Protein AF-A0A017RZW3-F1 (afdb_monomer_lite)

pLDDT: mean 82.92, std 9.21, range [48.03, 94.75]

Organism: Aspergillus ruber (strain CBS 135680) (NCBI:txid1388766)

Foldseek 3Di:
DDDDPVVVVVLVPDPPHDDDDDDPVRVVVVVVVVVVVVVVVVQVVQLVVLVVPPDPVCPVVSVVSRPVVVPDDDDDDPPPDDDDDPPPDDPPNVDDPDDPPDDDPVRVVVVVD

Structure (mmCIF, N/CA/C/O backbone):
data_AF-A0A017RZW3-F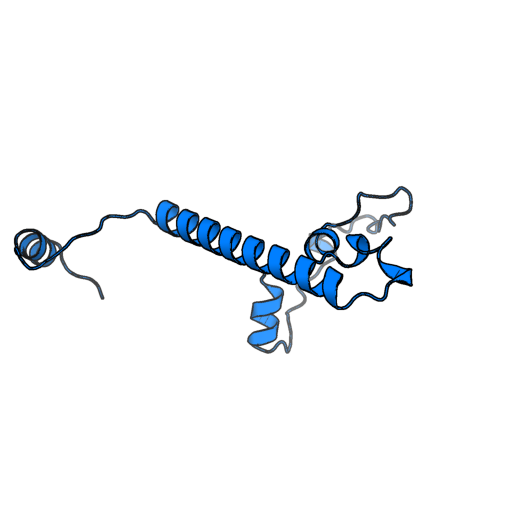1
#
_entry.id   AF-A0A017RZW3-F1
#
loop_
_atom_site.group_PDB
_atom_site.id
_atom_site.type_symbol
_atom_site.label_atom_id
_atom_site.label_alt_id
_atom_site.label_comp_id
_atom_site.label_asym_id
_atom_site.label_entity_id
_atom_site.label_seq_id
_atom_site.pdbx_PDB_ins_code
_atom_site.Cartn_x
_atom_site.Cartn_y
_atom_site.Cartn_z
_atom_site.occupancy
_atom_site.B_iso_or_equiv
_atom_site.auth_seq_id
_atom_site.auth_comp_id
_atom_site.auth_asym_id
_atom_site.auth_atom_id
_atom_site.pdbx_PDB_model_num
ATOM 1 N N . ALA A 1 1 ? 0.631 0.957 34.650 1.00 49.47 1 ALA A N 1
ATOM 2 C CA . ALA A 1 1 ? 0.309 0.794 36.085 1.00 49.47 1 ALA A CA 1
ATOM 3 C C . ALA A 1 1 ? 0.124 -0.692 36.375 1.00 49.47 1 ALA A C 1
ATOM 5 O O . ALA A 1 1 ? -0.519 -1.352 35.573 1.00 49.47 1 ALA A O 1
ATOM 6 N N . ALA A 1 2 ? 0.699 -1.223 37.457 1.00 64.00 2 ALA A N 1
ATOM 7 C CA . ALA A 1 2 ? 0.572 -2.634 37.829 1.00 64.00 2 ALA A CA 1
ATOM 8 C C . ALA A 1 2 ? -0.264 -2.758 39.112 1.00 64.00 2 ALA A C 1
ATOM 10 O O . ALA A 1 2 ? 0.043 -2.111 40.112 1.00 64.00 2 ALA A O 1
ATOM 11 N N . ILE A 1 3 ? -1.327 -3.562 39.081 1.00 79.06 3 ILE A N 1
ATOM 12 C CA . ILE A 1 3 ? -2.133 -3.911 40.259 1.00 79.06 3 ILE A CA 1
ATOM 13 C C . ILE A 1 3 ? -1.660 -5.251 40.822 1.00 79.06 3 ILE A C 1
ATOM 15 O O . ILE A 1 3 ? -1.401 -6.193 40.079 1.00 79.06 3 ILE A O 1
ATOM 19 N N . GLY A 1 4 ? -1.546 -5.340 42.146 1.00 86.06 4 GLY A N 1
ATOM 20 C CA . GLY A 1 4 ? -1.235 -6.601 42.818 1.00 86.06 4 GLY A CA 1
ATOM 21 C C . GLY A 1 4 ? -2.408 -7.591 42.789 1.00 86.06 4 GLY A C 1
ATOM 22 O O . GLY A 1 4 ? -3.563 -7.206 42.590 1.00 86.06 4 GLY A O 1
ATOM 23 N N . ALA A 1 5 ? -2.122 -8.865 43.077 1.00 85.44 5 ALA A N 1
ATOM 24 C CA . ALA A 1 5 ? -3.102 -9.957 43.025 1.00 85.44 5 ALA A CA 1
ATOM 25 C C . ALA A 1 5 ? -4.306 -9.774 43.977 1.00 85.44 5 ALA A C 1
ATOM 27 O O . ALA A 1 5 ? -5.453 -9.929 43.563 1.00 85.44 5 ALA A O 1
ATOM 28 N N . ALA A 1 6 ? -4.079 -9.395 45.241 1.00 89.06 6 ALA A N 1
ATOM 29 C CA . ALA A 1 6 ? -5.164 -9.205 46.214 1.00 89.06 6 ALA A CA 1
ATOM 30 C C . ALA A 1 6 ? -6.127 -8.045 45.849 1.00 89.06 6 ALA A C 1
ATOM 32 O O . ALA A 1 6 ? -7.346 -8.241 45.902 1.00 89.06 6 ALA A O 1
ATOM 33 N N . PRO A 1 7 ? -5.637 -6.860 45.425 1.00 86.81 7 PRO A N 1
ATOM 34 C CA . PRO A 1 7 ? -6.481 -5.810 44.853 1.00 86.81 7 PRO A CA 1
ATOM 35 C C . PRO A 1 7 ? -7.278 -6.265 43.624 1.00 86.81 7 PRO A C 1
ATOM 37 O O . PRO A 1 7 ? -8.478 -5.996 43.551 1.00 86.81 7 PRO A O 1
ATOM 40 N N . PHE A 1 8 ? -6.643 -6.989 42.695 1.00 84.69 8 PHE A N 1
ATOM 41 C CA . PHE A 1 8 ? -7.302 -7.525 41.499 1.00 84.69 8 PHE A CA 1
ATOM 42 C C . PHE A 1 8 ? -8.459 -8.468 41.863 1.00 84.69 8 PHE A C 1
ATOM 44 O O . PHE A 1 8 ? -9.577 -8.321 41.372 1.00 84.69 8 PHE A O 1
ATOM 51 N N . GLN A 1 9 ? -8.245 -9.363 42.826 1.00 85.44 9 GLN A N 1
ATOM 52 C CA . GLN A 1 9 ? -9.270 -10.303 43.281 1.00 85.44 9 GLN A CA 1
ATOM 53 C C . GLN A 1 9 ? -10.428 -9.639 44.040 1.00 85.44 9 GLN A C 1
ATOM 55 O O . GLN A 1 9 ? -11.551 -10.147 44.036 1.00 85.44 9 GLN A O 1
ATOM 60 N N . ARG A 1 10 ? -10.193 -8.482 44.670 1.00 86.38 10 ARG A N 1
ATOM 61 C CA . ARG A 1 10 ? -11.260 -7.652 45.248 1.00 86.38 10 ARG A CA 1
ATOM 62 C C . ARG A 1 10 ? -12.082 -6.959 44.160 1.00 86.38 10 ARG A C 1
ATOM 64 O O . ARG A 1 10 ? -13.296 -6.849 44.318 1.00 86.38 10 ARG A O 1
ATOM 71 N N . HIS A 1 11 ? -11.444 -6.519 43.076 1.00 85.94 11 HIS A N 1
ATOM 72 C CA . HIS A 1 11 ? -12.127 -5.949 41.911 1.00 85.94 11 HIS A CA 1
ATOM 73 C C . HIS A 1 11 ? -12.981 -6.983 41.173 1.00 85.94 11 HIS A C 1
ATOM 75 O O . HIS A 1 11 ? -14.118 -6.671 40.841 1.00 85.94 11 HIS A O 1
ATOM 81 N N . LEU A 1 12 ? -12.510 -8.230 41.067 1.00 82.12 12 LEU A N 1
ATOM 82 C CA . LEU A 1 12 ? -13.270 -9.371 40.530 1.00 82.12 12 LEU A CA 1
ATOM 83 C C . LEU A 1 12 ? -14.635 -9.608 41.194 1.00 82.12 12 LEU A C 1
ATOM 85 O O . LEU A 1 12 ? -15.506 -10.225 40.595 1.00 82.12 12 LEU A O 1
ATOM 89 N N . LYS A 1 13 ? -14.833 -9.151 42.435 1.00 85.19 13 LYS A N 1
ATOM 90 C CA . LYS A 1 13 ? -16.066 -9.381 43.207 1.00 85.19 13 LYS A CA 1
ATOM 91 C C . LYS A 1 13 ? -16.996 -8.166 43.264 1.00 85.19 13 LYS A C 1
ATOM 93 O O . LYS A 1 13 ? -18.043 -8.240 43.909 1.00 85.19 13 LYS A O 1
ATOM 98 N N . LYS A 1 14 ? -16.619 -7.035 42.662 1.00 88.75 14 LYS A N 1
ATOM 99 C CA . LYS A 1 14 ? -17.453 -5.826 42.643 1.00 88.75 14 LYS A CA 1
ATOM 100 C C . LYS A 1 14 ? -18.473 -5.910 41.511 1.00 88.75 14 LYS A C 1
ATOM 102 O O . LYS A 1 14 ? -18.117 -6.235 40.390 1.00 88.75 14 LYS A O 1
ATOM 107 N N . LYS A 1 15 ? -19.730 -5.566 41.810 1.00 81.06 15 LYS A N 1
ATOM 108 C CA . LYS A 1 15 ? -20.825 -5.558 40.823 1.00 81.06 15 LYS A CA 1
ATOM 109 C C . LYS A 1 15 ? -20.703 -4.439 39.782 1.00 81.06 15 LYS A C 1
ATOM 111 O O . LYS A 1 15 ? -21.242 -4.584 38.697 1.00 81.06 15 LYS A O 1
ATOM 116 N N . ASP A 1 16 ? -19.954 -3.384 40.098 1.00 88.31 16 ASP A N 1
ATOM 117 C CA . ASP A 1 16 ? -19.739 -2.230 39.213 1.00 88.31 16 ASP A CA 1
ATOM 118 C C . ASP A 1 16 ? -18.470 -2.375 38.350 1.00 88.31 16 ASP A C 1
ATOM 120 O O . ASP A 1 16 ? -17.940 -1.387 37.848 1.00 88.31 16 ASP A O 1
ATOM 124 N N . THR A 1 17 ? -17.882 -3.573 38.264 1.00 83.88 17 THR A N 1
ATOM 125 C CA . THR A 1 17 ? -16.635 -3.806 37.523 1.00 83.88 17 THR A CA 1
ATOM 126 C C . THR A 1 17 ? -16.854 -4.876 36.467 1.00 83.88 17 THR A C 1
ATOM 128 O O . THR A 1 17 ? -17.134 -6.027 36.790 1.00 83.88 17 THR A O 1
ATOM 131 N N . GLU A 1 18 ? -16.697 -4.482 35.208 1.00 83.81 18 GLU A N 1
ATOM 132 C CA . GLU A 1 18 ? -16.739 -5.377 34.058 1.00 83.81 18 GLU A CA 1
ATOM 133 C C . GLU A 1 18 ? -15.311 -5.789 33.693 1.00 83.81 18 GLU A C 1
ATOM 135 O O . GLU A 1 18 ? -14.383 -4.975 33.739 1.00 83.81 18 GLU A O 1
ATOM 140 N N . ILE A 1 19 ? -15.110 -7.078 33.427 1.00 79.12 19 ILE A N 1
ATOM 141 C CA . ILE A 1 19 ? -13.779 -7.662 33.256 1.00 79.12 19 ILE A CA 1
ATOM 142 C C . ILE A 1 19 ? -13.727 -8.319 31.896 1.00 79.12 19 ILE A C 1
ATOM 144 O O . ILE A 1 19 ? -14.518 -9.210 31.596 1.00 79.12 19 ILE A O 1
ATOM 148 N N . 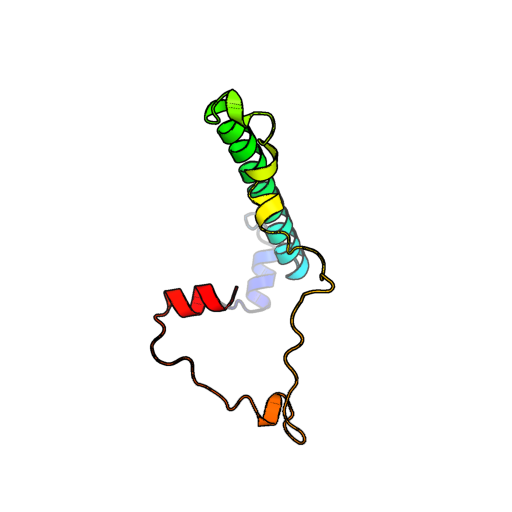PHE A 1 20 ? -12.744 -7.898 31.113 1.00 84.12 20 PHE A N 1
ATOM 149 C CA . PHE A 1 20 ? -12.449 -8.457 29.809 1.00 84.12 20 PHE A CA 1
ATOM 150 C C . PHE A 1 20 ? -11.137 -9.227 29.898 1.00 84.12 20 PHE A C 1
ATOM 152 O O . PHE A 1 20 ? -10.174 -8.778 30.524 1.00 84.12 20 PHE A O 1
ATOM 159 N N . ILE A 1 21 ? -11.116 -10.407 29.292 1.00 84.62 21 ILE A N 1
ATOM 160 C CA . ILE A 1 21 ? -9.913 -11.214 29.117 1.00 84.62 21 ILE A CA 1
ATOM 161 C C . ILE A 1 21 ? -9.730 -11.340 27.614 1.00 84.62 21 ILE A C 1
ATOM 163 O O . ILE A 1 21 ? -10.648 -11.761 26.921 1.00 84.62 21 ILE A O 1
ATOM 167 N N . THR A 1 22 ? -8.556 -10.962 27.129 1.00 90.69 22 THR A N 1
ATOM 168 C CA . THR A 1 22 ? -8.162 -11.139 25.733 1.00 90.69 22 THR A CA 1
ATOM 169 C C . THR A 1 22 ? -6.685 -11.517 25.682 1.00 90.69 22 THR A C 1
ATOM 171 O O . THR A 1 22 ? -5.937 -11.276 26.637 1.00 90.69 22 THR A O 1
ATOM 174 N N . SER A 1 23 ? -6.273 -12.158 24.596 1.00 94.19 23 SER A N 1
ATOM 175 C CA . SER A 1 23 ? -4.872 -12.503 24.337 1.00 94.19 23 SER A CA 1
ATOM 176 C C . SER A 1 23 ? -4.227 -11.485 23.394 1.00 94.19 23 SER A C 1
ATOM 178 O O . SER A 1 23 ? -4.918 -10.880 22.581 1.00 94.19 23 SER A O 1
ATOM 180 N N . LEU A 1 24 ? -2.898 -11.323 23.446 1.00 93.62 24 LEU A N 1
ATOM 181 C CA . LEU A 1 24 ? -2.187 -10.452 22.494 1.00 93.62 24 LEU A CA 1
ATOM 182 C C . LEU A 1 24 ? -2.455 -10.864 21.039 1.00 93.62 24 LEU A C 1
ATOM 184 O O . LEU A 1 24 ? -2.770 -10.017 20.219 1.00 93.62 24 LEU A O 1
ATOM 188 N N . SER A 1 25 ? -2.469 -12.168 20.755 1.00 92.31 25 SER A N 1
ATOM 189 C CA . SER A 1 25 ? -2.795 -12.699 19.426 1.00 92.31 25 SER A CA 1
ATOM 190 C C . SER A 1 25 ? -4.204 -12.349 18.944 1.00 92.31 25 SER A C 1
ATOM 192 O O . SER A 1 25 ? -4.431 -12.199 17.749 1.00 92.31 25 SER A O 1
ATOM 194 N N . GLU A 1 26 ? -5.169 -12.252 19.858 1.00 93.19 26 GLU A N 1
ATOM 195 C CA . GLU A 1 26 ? -6.542 -11.867 19.522 1.00 93.19 26 GLU A CA 1
ATOM 196 C C . GLU A 1 26 ? -6.623 -10.369 19.221 1.00 93.19 26 GLU A C 1
ATOM 198 O O . GLU A 1 26 ? -7.274 -9.979 18.256 1.00 93.19 26 GLU A O 1
ATOM 203 N N . ILE A 1 27 ? -5.892 -9.546 19.980 1.00 94.75 27 ILE A N 1
ATOM 204 C CA . ILE A 1 27 ? -5.741 -8.114 19.700 1.00 94.75 27 ILE A CA 1
ATOM 205 C C . ILE A 1 27 ? -5.102 -7.909 18.323 1.00 94.75 27 ILE A C 1
ATOM 207 O O . ILE A 1 27 ? -5.658 -7.175 17.509 1.00 94.75 27 ILE A O 1
ATOM 211 N N . ASP A 1 28 ? -3.981 -8.577 18.045 1.00 94.44 28 ASP A N 1
ATOM 212 C CA . ASP A 1 28 ? -3.259 -8.447 16.775 1.00 94.44 28 ASP A CA 1
ATOM 213 C C . ASP A 1 28 ? -4.147 -8.844 15.588 1.00 94.44 28 ASP A C 1
ATOM 215 O O . ASP A 1 28 ? -4.229 -8.112 14.602 1.00 94.44 28 ASP A O 1
ATOM 219 N N . ARG A 1 29 ? -4.899 -9.945 15.718 1.00 93.62 29 ARG A N 1
ATOM 220 C CA . ARG A 1 29 ? -5.845 -10.395 14.689 1.00 93.62 29 ARG A CA 1
ATOM 221 C C . ARG A 1 29 ? -6.957 -9.378 14.433 1.00 93.62 29 ARG A C 1
ATOM 223 O O . ARG A 1 29 ? -7.273 -9.113 13.279 1.00 93.62 29 ARG A O 1
ATOM 230 N N . ILE A 1 30 ? -7.548 -8.809 15.486 1.00 93.44 30 ILE A N 1
ATOM 231 C CA . ILE A 1 30 ? -8.610 -7.798 15.348 1.00 93.44 30 ILE A CA 1
ATOM 232 C C . ILE A 1 30 ? -8.058 -6.521 14.703 1.00 93.44 30 ILE A C 1
ATOM 234 O O . ILE A 1 30 ? -8.745 -5.886 13.905 1.00 93.44 30 ILE A O 1
ATOM 238 N N . ILE A 1 31 ? -6.825 -6.126 15.034 1.00 94.25 31 ILE A N 1
ATOM 239 C CA . ILE A 1 31 ? -6.161 -4.984 14.393 1.00 94.25 31 ILE A CA 1
ATOM 240 C C . ILE A 1 31 ? -5.968 -5.256 12.899 1.00 94.25 31 ILE A C 1
ATOM 242 O O . ILE A 1 31 ? -6.252 -4.383 12.081 1.00 94.25 31 ILE A O 1
ATOM 246 N N . GLU A 1 32 ? -5.493 -6.446 12.537 1.00 92.81 32 GLU A N 1
ATOM 247 C CA . GLU A 1 32 ? -5.274 -6.827 11.143 1.00 92.81 32 GLU A CA 1
ATOM 248 C C . GLU A 1 32 ? -6.583 -6.877 10.342 1.00 92.81 32 GLU A C 1
ATOM 250 O O . GLU A 1 32 ? -6.629 -6.349 9.231 1.00 92.81 32 GLU A O 1
ATOM 255 N N . GLU A 1 33 ? -7.651 -7.426 10.925 1.00 93.19 33 GLU A N 1
ATOM 256 C CA . GLU A 1 33 ? -8.993 -7.463 10.333 1.00 93.19 33 GLU A CA 1
ATOM 257 C C . GLU A 1 33 ? -9.538 -6.052 10.089 1.00 93.19 33 GLU A C 1
ATOM 259 O O . GLU A 1 33 ? -9.902 -5.729 8.962 1.00 93.19 33 GLU A O 1
ATOM 264 N N . LYS A 1 34 ? -9.485 -5.166 11.092 1.00 92.00 34 LYS A N 1
ATOM 265 C CA . LYS A 1 34 ? -9.914 -3.766 10.932 1.00 92.00 34 LYS A CA 1
ATOM 266 C C . LYS A 1 34 ? -9.123 -3.027 9.862 1.00 92.00 34 LYS A C 1
ATOM 268 O O . LYS A 1 34 ? -9.705 -2.331 9.040 1.00 92.00 34 LYS A O 1
ATOM 273 N N . ARG A 1 35 ? -7.801 -3.207 9.838 1.00 90.62 35 ARG A N 1
ATOM 274 C CA . ARG A 1 35 ? -6.956 -2.623 8.788 1.00 90.62 35 ARG A CA 1
ATOM 275 C C . ARG A 1 35 ? -7.308 -3.177 7.410 1.00 90.62 35 ARG A C 1
ATOM 277 O O . ARG A 1 35 ? -7.214 -2.451 6.429 1.00 90.62 35 ARG A O 1
ATOM 284 N N . ALA A 1 36 ? -7.666 -4.455 7.306 1.00 85.75 36 ALA A N 1
ATOM 285 C CA . ALA A 1 36 ? -8.095 -5.050 6.044 1.00 85.75 36 ALA A CA 1
ATOM 286 C C . ALA A 1 36 ? -9.449 -4.493 5.577 1.00 85.75 36 ALA A C 1
ATOM 288 O O . ALA A 1 36 ? -9.598 -4.204 4.393 1.00 85.75 36 ALA A O 1
ATOM 289 N N . GLU A 1 37 ? -10.400 -4.293 6.492 1.00 87.12 37 GLU A N 1
ATOM 290 C CA . GLU A 1 37 ? -11.683 -3.634 6.209 1.00 87.12 37 GLU A CA 1
ATOM 291 C C . GLU A 1 37 ? -11.489 -2.183 5.746 1.00 87.12 37 GLU A C 1
ATOM 293 O O . GLU A 1 37 ? -12.099 -1.770 4.761 1.00 87.12 37 GLU A O 1
ATOM 298 N N . GLU A 1 38 ? -10.612 -1.428 6.415 1.00 85.69 38 GLU A N 1
ATOM 299 C CA . GLU A 1 38 ? -10.244 -0.059 6.033 1.00 85.69 38 GLU A CA 1
ATOM 300 C C . GLU A 1 38 ? -9.644 -0.020 4.622 1.00 85.69 38 GLU A C 1
ATOM 302 O O . GLU A 1 38 ? -10.157 0.705 3.771 1.00 85.69 38 GLU A O 1
ATOM 307 N N . ARG A 1 39 ? -8.640 -0.867 4.337 1.00 81.19 39 ARG A N 1
ATOM 308 C CA . ARG A 1 39 ? -8.046 -0.984 2.991 1.00 81.19 39 ARG A CA 1
ATOM 309 C C . ARG A 1 39 ? -9.093 -1.316 1.929 1.00 81.19 39 ARG A C 1
ATOM 311 O O . ARG A 1 39 ? -9.132 -0.678 0.886 1.00 81.19 39 ARG A O 1
ATOM 318 N N . HIS A 1 40 ? -9.982 -2.269 2.206 1.00 79.50 40 HIS A N 1
ATOM 319 C CA . HIS A 1 40 ? -11.032 -2.640 1.260 1.00 79.50 40 HIS A CA 1
ATOM 320 C C . HIS A 1 40 ? -12.006 -1.482 0.987 1.00 79.50 40 HIS A C 1
ATOM 322 O O . HIS A 1 40 ? -12.426 -1.271 -0.150 1.00 79.50 40 HIS A O 1
ATOM 328 N N . GLY A 1 41 ? -12.349 -0.708 2.022 1.00 80.81 41 GLY A N 1
ATOM 329 C CA . GLY A 1 41 ? -13.169 0.492 1.884 1.00 80.81 41 GLY A CA 1
ATOM 330 C C . GLY A 1 41 ? -12.498 1.583 1.044 1.00 80.81 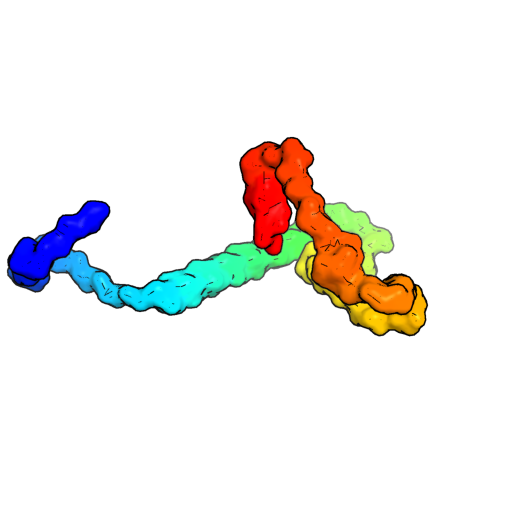41 GLY A C 1
ATOM 331 O O . GLY A 1 41 ? -13.180 2.235 0.252 1.00 80.81 41 GLY A O 1
ATOM 332 N N . GLU A 1 42 ? -11.185 1.765 1.190 1.00 81.88 42 GLU A N 1
ATOM 333 C CA . GLU A 1 42 ? -10.383 2.684 0.371 1.00 81.88 42 GLU A CA 1
ATOM 334 C C . GLU A 1 42 ? -10.356 2.253 -1.102 1.00 81.88 42 GLU A C 1
ATOM 336 O O . GLU A 1 42 ? -10.637 3.073 -1.977 1.00 81.88 42 GLU A O 1
ATOM 341 N N . ASP A 1 43 ? -10.119 0.966 -1.377 1.00 80.62 43 ASP A N 1
ATOM 342 C CA . ASP A 1 43 ? -10.081 0.420 -2.741 1.00 80.62 43 ASP A CA 1
ATOM 343 C C . ASP A 1 43 ? -11.414 0.632 -3.481 1.00 80.62 43 ASP A C 1
ATOM 345 O O . ASP A 1 43 ? -11.438 1.016 -4.654 1.00 80.62 43 ASP A O 1
ATOM 349 N N . CYS A 1 44 ? -12.549 0.418 -2.802 1.00 79.50 44 CYS A N 1
ATOM 350 C CA . CYS A 1 44 ? -13.870 0.661 -3.386 1.00 79.50 44 CYS A CA 1
ATOM 351 C C . CYS A 1 44 ? -14.096 2.143 -3.722 1.00 79.50 44 CYS A C 1
ATOM 353 O O . CYS A 1 44 ? -14.637 2.457 -4.785 1.00 79.50 44 CYS A O 1
ATOM 355 N N . GLN A 1 45 ? -13.682 3.056 -2.838 1.00 85.19 45 GLN A N 1
ATOM 356 C CA . GLN A 1 45 ? -13.804 4.501 -3.069 1.00 85.19 45 GLN A CA 1
ATOM 357 C C . GLN A 1 45 ? -12.919 4.961 -4.231 1.00 85.19 45 GLN A C 1
ATOM 359 O O . GLN A 1 45 ? -13.334 5.783 -5.049 1.00 85.19 45 GLN A O 1
ATOM 364 N N . GLU A 1 46 ? -11.713 4.411 -4.335 1.00 86.12 46 GLU A N 1
ATOM 365 C CA . GLU A 1 46 ? -10.794 4.701 -5.428 1.00 86.12 46 GLU A CA 1
ATOM 366 C C . GLU A 1 46 ? -11.360 4.255 -6.779 1.00 86.12 46 GLU A C 1
ATOM 368 O O . GLU A 1 46 ? -11.366 5.033 -7.734 1.00 86.12 46 GLU A O 1
ATOM 373 N N . GLN A 1 47 ? -11.904 3.039 -6.861 1.00 84.56 47 GLN A N 1
ATOM 374 C CA . GLN A 1 47 ? -12.531 2.535 -8.086 1.00 84.56 47 GLN A CA 1
ATOM 375 C C . GLN A 1 47 ? -13.693 3.420 -8.549 1.00 84.56 47 GLN A C 1
ATOM 377 O O . GLN A 1 47 ? -13.869 3.639 -9.751 1.00 84.56 47 GLN A O 1
ATOM 382 N N . GLU A 1 48 ? -14.481 3.949 -7.612 1.00 87.50 48 GLU A N 1
ATOM 383 C CA . GLU A 1 48 ? -15.564 4.881 -7.922 1.00 87.50 48 GLU A CA 1
ATOM 384 C C . GLU A 1 48 ? -15.021 6.221 -8.451 1.00 87.50 48 GLU A C 1
ATOM 386 O O . GLU A 1 48 ? -15.511 6.735 -9.460 1.00 87.50 48 GLU A O 1
ATOM 391 N N . LEU A 1 49 ? -13.959 6.753 -7.838 1.00 88.81 49 LEU A N 1
ATOM 392 C CA . LEU A 1 49 ? -13.279 7.972 -8.291 1.00 88.81 49 LEU A CA 1
ATOM 393 C C . LEU A 1 49 ? -12.691 7.819 -9.696 1.00 88.81 49 LEU A C 1
ATOM 395 O O . LEU A 1 49 ? -12.856 8.718 -10.524 1.00 88.81 49 LEU A O 1
ATOM 399 N N . VAL A 1 50 ? -12.049 6.685 -9.989 1.00 88.44 50 VAL A N 1
ATOM 400 C CA . VAL A 1 50 ? -11.510 6.393 -11.324 1.00 88.44 50 VAL A CA 1
ATOM 401 C C . VAL A 1 50 ? -12.637 6.412 -12.354 1.00 88.44 50 VAL A C 1
ATOM 403 O O . VAL A 1 50 ? -12.522 7.094 -13.366 1.00 88.44 50 VAL A O 1
ATOM 406 N N . GLN A 1 51 ? -13.773 5.767 -12.090 1.00 86.00 51 GLN A N 1
ATOM 407 C CA . GLN A 1 51 ? -14.896 5.771 -13.037 1.00 86.00 51 GLN A CA 1
ATOM 408 C C . GLN A 1 51 ? -15.490 7.168 -13.279 1.00 86.00 51 GLN A C 1
ATOM 410 O O . GLN A 1 51 ? -15.933 7.455 -14.393 1.00 86.00 51 GLN A O 1
ATOM 415 N N . GLN A 1 52 ? -15.504 8.033 -12.261 1.00 90.56 52 GLN A N 1
ATOM 416 C CA . GLN A 1 52 ? -16.057 9.387 -12.363 1.00 90.56 52 GLN A CA 1
ATOM 417 C C . GLN A 1 52 ? -15.110 10.379 -13.052 1.00 90.56 52 GLN A C 1
ATOM 419 O O . GLN A 1 52 ? -15.565 11.247 -13.798 1.00 90.56 52 GLN A O 1
ATOM 424 N N . LEU A 1 53 ? -13.807 10.289 -12.778 1.00 92.00 53 LEU A N 1
ATOM 425 C CA . LEU A 1 53 ? -12.817 11.280 -13.211 1.00 92.00 53 LEU A CA 1
ATOM 426 C C . LEU A 1 53 ? -12.156 10.925 -14.541 1.00 92.00 53 LEU A C 1
ATOM 428 O O . LEU A 1 53 ? -11.651 11.818 -15.228 1.00 92.00 53 LEU A O 1
ATOM 432 N N . LEU A 1 54 ? -12.125 9.642 -14.902 1.00 92.06 54 LEU A N 1
ATOM 433 C CA . LEU A 1 54 ? -11.375 9.194 -16.060 1.00 92.06 54 LEU A CA 1
ATOM 434 C C . LEU A 1 54 ? -12.079 9.613 -17.363 1.00 92.06 54 LEU A C 1
ATOM 436 O O . LEU A 1 54 ? -13.243 9.270 -17.588 1.00 92.06 54 LEU A O 1
ATOM 440 N N . PRO A 1 55 ? -11.388 10.339 -18.262 1.00 94.06 55 PRO A N 1
ATOM 441 C CA . PRO A 1 55 ? -11.948 10.700 -19.556 1.00 94.06 55 PRO A CA 1
ATOM 442 C C . PRO A 1 55 ? -12.385 9.469 -20.356 1.00 94.06 55 PRO A C 1
ATOM 444 O O . PRO A 1 55 ? -11.722 8.434 -20.326 1.00 94.06 55 PRO A O 1
ATOM 447 N N . GLN A 1 56 ? -13.444 9.609 -21.158 1.00 90.88 56 GLN A N 1
ATOM 448 C CA . GLN A 1 56 ? -14.054 8.495 -21.898 1.00 90.88 56 GLN A CA 1
ATOM 449 C C . GLN A 1 56 ? -13.061 7.714 -22.779 1.00 90.88 56 GLN A C 1
ATOM 451 O O . GLN A 1 56 ? -13.142 6.497 -22.875 1.00 90.88 56 GLN A O 1
ATOM 456 N N . GLN A 1 57 ? -12.084 8.402 -23.374 1.00 92.75 57 GLN A N 1
ATOM 457 C CA . GLN A 1 57 ? -11.029 7.787 -24.193 1.00 92.75 57 GLN A CA 1
ATOM 458 C C . GLN A 1 57 ? -10.104 6.830 -23.421 1.00 92.75 57 GLN A C 1
ATOM 460 O O . GLN A 1 57 ? -9.407 6.033 -24.039 1.00 92.75 57 GLN A O 1
ATOM 465 N N . TYR A 1 58 ? -10.083 6.918 -22.089 1.00 90.06 58 TYR A N 1
ATOM 466 C CA . TYR A 1 58 ? -9.243 6.097 -21.224 1.00 90.06 58 TYR A CA 1
ATOM 467 C C . TYR A 1 58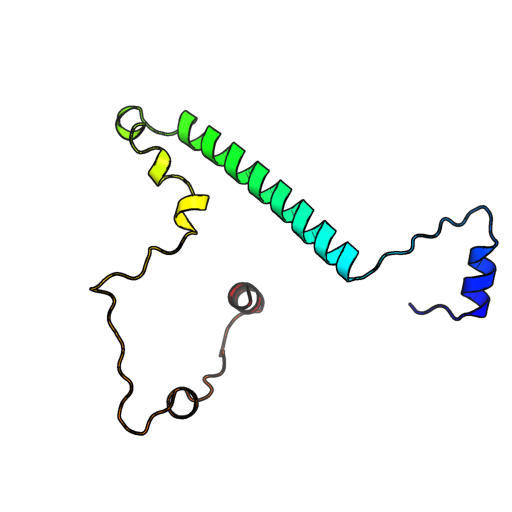 ? -10.038 5.091 -20.389 1.00 90.06 58 TYR A C 1
ATOM 469 O O . TYR A 1 58 ? -9.420 4.312 -19.676 1.00 90.06 58 TYR A O 1
ATOM 477 N N . GLN A 1 59 ? -11.372 5.045 -20.502 1.00 87.75 59 GLN A N 1
ATOM 478 C CA . GLN A 1 59 ? -12.210 4.087 -19.761 1.00 87.75 59 GLN A CA 1
ATOM 479 C C . GLN A 1 59 ? -11.830 2.623 -20.000 1.00 87.75 59 GLN A C 1
ATOM 481 O O . GLN A 1 59 ? -11.980 1.812 -19.093 1.00 87.75 59 GLN A O 1
ATOM 486 N N . GLU A 1 60 ? -11.303 2.288 -21.181 1.00 91.75 60 GLU A N 1
ATOM 487 C CA . GLU A 1 60 ? -10.795 0.941 -21.475 1.00 91.75 60 GLU A CA 1
ATOM 488 C C . GLU A 1 60 ? -9.567 0.570 -20.627 1.00 91.75 60 GLU A C 1
ATOM 490 O O . GLU A 1 60 ? -9.354 -0.605 -20.356 1.00 91.75 60 GLU A O 1
ATOM 495 N N . TYR A 1 61 ? -8.810 1.565 -20.157 1.00 88.56 61 TYR A N 1
ATOM 496 C CA . TYR A 1 61 ? -7.623 1.402 -19.316 1.00 88.56 61 TYR A CA 1
ATOM 497 C C . TYR A 1 61 ? -7.911 1.688 -17.839 1.00 88.56 61 TYR A C 1
ATOM 499 O O . TYR A 1 61 ? -7.000 2.021 -17.093 1.00 88.56 61 TYR A O 1
ATOM 507 N N . ALA A 1 62 ? -9.166 1.643 -17.386 1.00 87.31 62 ALA A N 1
ATOM 508 C CA . ALA A 1 62 ? -9.486 1.930 -15.984 1.00 87.31 62 ALA A CA 1
ATOM 509 C C . ALA A 1 62 ? -8.742 1.001 -15.000 1.00 87.31 62 ALA A C 1
ATOM 511 O O . ALA A 1 62 ? -8.456 1.399 -13.873 1.00 87.31 62 ALA A O 1
ATOM 512 N N . ASP A 1 63 ? -8.384 -0.205 -15.444 1.00 86.25 63 ASP A N 1
ATOM 513 C CA . ASP A 1 63 ? -7.594 -1.184 -14.699 1.00 86.25 63 ASP A CA 1
ATOM 514 C C . ASP A 1 63 ? -6.179 -0.690 -14.358 1.00 86.25 63 ASP A C 1
ATOM 516 O O . ASP A 1 63 ? -5.700 -0.949 -13.254 1.00 86.25 63 ASP A O 1
ATOM 520 N N . VAL A 1 64 ? -5.529 0.079 -15.243 1.00 87.12 64 VAL A N 1
ATOM 521 C CA . VAL A 1 64 ? -4.162 0.583 -14.999 1.00 87.12 64 VAL A CA 1
ATOM 522 C C . VAL A 1 64 ? -4.099 1.664 -13.920 1.00 87.12 64 VAL A C 1
ATOM 524 O O . VAL A 1 64 ? -3.012 2.002 -13.458 1.00 87.12 64 VAL A O 1
ATOM 527 N N . PHE A 1 65 ? -5.24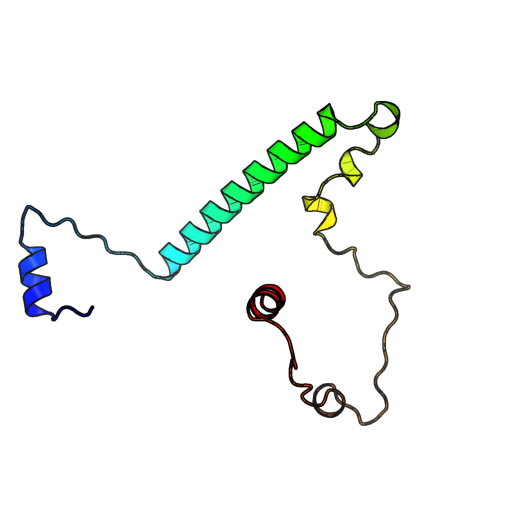8 2.217 -13.525 1.00 87.56 65 PHE A N 1
ATOM 528 C CA . PHE A 1 65 ? -5.351 3.220 -12.464 1.00 87.56 65 PHE A CA 1
ATOM 529 C C . PHE A 1 65 ? -5.631 2.608 -11.088 1.00 87.56 65 PHE A C 1
ATOM 531 O O . PHE A 1 65 ? -5.783 3.360 -10.133 1.00 87.56 65 PHE A O 1
ATOM 538 N N . SER A 1 66 ? -5.691 1.276 -10.970 1.00 84.62 66 SER A N 1
ATOM 539 C CA . SER A 1 66 ? -5.860 0.608 -9.679 1.00 84.62 66 SER A CA 1
ATOM 540 C C . SER A 1 66 ? -4.575 0.670 -8.849 1.00 84.62 66 SER A C 1
ATOM 542 O O . SER A 1 66 ? -3.560 0.070 -9.207 1.00 84.62 66 SER A O 1
ATOM 544 N N . LYS A 1 67 ? -4.636 1.332 -7.694 1.00 83.81 67 LYS A N 1
ATOM 545 C CA . LYS A 1 67 ? -3.569 1.363 -6.686 1.00 83.81 67 LYS A CA 1
ATOM 546 C C . LYS A 1 67 ? -3.230 -0.030 -6.173 1.00 83.81 67 LYS A C 1
ATOM 548 O O . LYS A 1 67 ? -2.060 -0.388 -6.156 1.00 83.81 67 LYS A O 1
ATOM 553 N N . ALA A 1 68 ? -4.242 -0.838 -5.849 1.00 82.12 68 ALA A N 1
ATOM 554 C CA . ALA A 1 68 ? -4.037 -2.211 -5.391 1.00 82.12 68 ALA A CA 1
ATOM 555 C C . ALA A 1 68 ? -3.202 -3.034 -6.391 1.00 82.12 68 ALA A C 1
ATOM 557 O O . ALA A 1 68 ? -2.266 -3.720 -5.993 1.00 82.12 68 ALA A O 1
ATOM 558 N N . ALA A 1 69 ? -3.476 -2.909 -7.695 1.00 83.75 69 ALA A N 1
ATOM 559 C CA . ALA A 1 69 ? -2.676 -3.565 -8.731 1.00 83.75 69 ALA A CA 1
ATOM 560 C C . ALA A 1 69 ? -1.270 -2.949 -8.892 1.00 83.75 69 ALA A C 1
ATOM 562 O O . ALA A 1 69 ? -0.339 -3.644 -9.294 1.00 83.75 69 ALA A O 1
ATOM 563 N N . SER A 1 70 ? -1.098 -1.659 -8.585 1.00 84.75 70 SER A N 1
ATOM 564 C CA . SER A 1 70 ? 0.205 -0.981 -8.603 1.00 84.75 70 SER A CA 1
ATOM 565 C C . SER A 1 70 ? 1.132 -1.426 -7.468 1.00 84.75 70 SER A C 1
ATOM 567 O O . SER A 1 70 ? 2.351 -1.370 -7.637 1.00 84.75 70 SER A O 1
ATOM 569 N N . ASP A 1 71 ? 0.579 -1.839 -6.327 1.00 83.94 71 ASP A N 1
ATOM 570 C CA . ASP A 1 71 ? 1.354 -2.319 -5.176 1.00 83.94 71 ASP A CA 1
ATOM 571 C C . ASP A 1 71 ? 1.880 -3.755 -5.385 1.00 83.94 71 ASP A C 1
ATOM 573 O O . ASP A 1 71 ? 2.795 -4.206 -4.689 1.00 83.94 71 ASP A O 1
ATOM 577 N N . GLU A 1 72 ? 1.356 -4.483 -6.377 1.00 86.50 72 GLU A N 1
ATOM 578 C CA . GLU A 1 72 ? 1.841 -5.813 -6.736 1.00 86.50 72 GLU A CA 1
ATOM 579 C C . GLU A 1 72 ? 3.120 -5.742 -7.586 1.00 86.50 72 GLU A C 1
ATOM 581 O O . GLU A 1 72 ? 3.151 -5.219 -8.704 1.00 86.50 72 GLU A O 1
ATOM 586 N N . LEU A 1 73 ? 4.206 -6.335 -7.078 1.00 85.31 73 LEU A N 1
ATOM 587 C CA . LEU A 1 73 ? 5.447 -6.447 -7.840 1.00 85.31 73 LEU A CA 1
ATOM 588 C C . LEU A 1 73 ? 5.247 -7.337 -9.079 1.00 85.31 73 LEU A C 1
ATOM 590 O O . LEU A 1 73 ? 4.723 -8.451 -8.967 1.00 85.31 73 LEU A O 1
ATOM 594 N N . PRO A 1 74 ? 5.734 -6.917 -10.262 1.00 84.75 74 PRO A N 1
ATOM 595 C CA . PRO A 1 74 ? 5.648 -7.742 -11.453 1.00 84.75 74 PRO A CA 1
ATOM 596 C C . PRO A 1 74 ? 6.464 -9.034 -11.286 1.00 84.75 74 PRO A C 1
ATOM 598 O O . PRO A 1 74 ? 7.484 -9.054 -10.590 1.00 84.75 74 PRO A O 1
ATOM 601 N N . PRO A 1 75 ? 6.076 -10.121 -11.975 1.00 88.81 75 PRO A N 1
ATOM 602 C CA . PRO A 1 75 ? 6.816 -11.371 -11.916 1.00 88.81 75 PRO A CA 1
ATOM 603 C C . PRO A 1 75 ? 8.225 -11.200 -12.486 1.00 88.81 75 PRO A C 1
ATOM 605 O O . PRO A 1 75 ? 8.442 -10.430 -13.428 1.00 88.81 75 PRO A O 1
ATOM 608 N N . ARG A 1 76 ? 9.166 -11.992 -11.954 1.00 86.50 76 ARG A N 1
ATOM 609 C CA . ARG A 1 76 ? 10.563 -11.991 -12.396 1.00 86.50 76 ARG A CA 1
ATOM 610 C C . ARG A 1 76 ? 10.651 -12.243 -13.900 1.00 86.50 76 ARG A C 1
ATOM 612 O O . ARG A 1 76 ? 10.183 -13.270 -14.398 1.00 86.50 76 ARG A O 1
ATOM 619 N N . ARG A 1 77 ? 11.284 -11.330 -14.626 1.00 89.19 77 ARG A N 1
ATOM 620 C CA . ARG A 1 77 ? 11.463 -11.397 -16.077 1.00 89.19 77 ARG A CA 1
ATOM 621 C C . ARG A 1 77 ? 12.819 -12.008 -16.414 1.00 89.19 77 ARG A C 1
ATOM 623 O O . ARG A 1 77 ? 13.752 -12.027 -15.613 1.00 89.19 77 ARG A O 1
ATOM 630 N N . ALA A 1 78 ? 12.951 -12.497 -17.645 1.00 87.81 78 ALA A N 1
ATOM 631 C CA . ALA A 1 78 ? 14.232 -12.992 -18.152 1.00 87.81 78 ALA A CA 1
ATOM 632 C C . ALA A 1 78 ? 15.305 -11.887 -18.234 1.00 87.81 78 ALA A C 1
ATOM 634 O O . ALA A 1 78 ? 16.490 -12.186 -18.139 1.00 87.81 78 ALA A O 1
ATOM 635 N N . ASN A 1 79 ? 14.874 -10.628 -18.375 1.00 86.19 79 ASN A N 1
ATOM 636 C CA . ASN A 1 79 ? 15.738 -9.450 -18.478 1.00 86.19 79 ASN A CA 1
ATOM 637 C C . ASN A 1 79 ? 16.069 -8.811 -17.122 1.00 86.19 79 ASN A C 1
ATOM 639 O O . ASN A 1 79 ? 16.699 -7.755 -17.094 1.00 86.19 79 ASN A O 1
ATOM 643 N N . ASP A 1 80 ? 15.629 -9.399 -16.009 1.00 87.94 80 ASP A N 1
ATOM 644 C CA . ASP A 1 80 ? 15.988 -8.882 -14.694 1.00 87.94 80 ASP A CA 1
ATOM 645 C C . ASP A 1 80 ? 17.485 -9.095 -14.477 1.00 87.94 80 ASP A C 1
ATOM 647 O O . ASP A 1 80 ? 17.984 -10.225 -14.501 1.00 87.94 80 ASP A O 1
ATOM 651 N N . TYR A 1 81 ? 18.212 -7.992 -14.302 1.00 84.88 81 TYR A N 1
ATOM 652 C CA . TYR A 1 81 ? 19.658 -8.032 -14.164 1.00 84.88 81 TYR A CA 1
ATOM 653 C C . TYR A 1 81 ? 20.048 -8.727 -12.866 1.00 84.88 81 TYR A C 1
ATOM 655 O O . TYR A 1 81 ? 19.719 -8.284 -11.765 1.00 84.88 81 TYR A O 1
ATOM 663 N N . ARG A 1 82 ? 20.814 -9.807 -13.004 1.00 83.25 82 ARG A N 1
ATOM 664 C CA . ARG A 1 82 ? 21.497 -10.419 -11.874 1.00 83.25 82 ARG A CA 1
ATOM 665 C C . ARG A 1 82 ? 22.748 -9.603 -11.571 1.00 83.25 82 ARG A C 1
ATOM 667 O O . ARG A 1 82 ? 23.663 -9.555 -12.387 1.00 83.25 82 ARG A O 1
ATOM 674 N N . ILE A 1 83 ? 22.789 -8.985 -10.396 1.00 84.25 83 ILE A N 1
ATOM 675 C CA . ILE A 1 83 ? 24.007 -8.358 -9.882 1.00 84.25 83 ILE A CA 1
ATOM 676 C C . ILE A 1 83 ? 24.867 -9.470 -9.282 1.00 84.25 83 ILE A C 1
ATOM 678 O O . ILE A 1 83 ? 24.487 -10.097 -8.292 1.00 84.25 83 ILE A O 1
ATOM 682 N N . GLU A 1 84 ? 25.996 -9.760 -9.920 1.00 85.88 84 GLU A N 1
ATOM 683 C CA . GLU A 1 84 ? 26.957 -10.744 -9.429 1.00 85.88 84 GLU A CA 1
ATOM 684 C C . GLU A 1 84 ? 27.918 -10.083 -8.439 1.00 85.88 84 GLU A C 1
ATOM 686 O O . GLU A 1 84 ? 28.415 -8.981 -8.674 1.00 85.88 84 GLU A O 1
ATOM 691 N N . LEU A 1 85 ? 28.155 -10.746 -7.306 1.00 82.44 85 LEU A N 1
ATOM 692 C CA . LEU A 1 85 ? 29.155 -10.303 -6.341 1.00 82.44 85 LEU A CA 1
ATOM 693 C C . LEU A 1 85 ? 30.541 -10.749 -6.809 1.00 82.44 85 LEU A C 1
ATOM 695 O O . LEU A 1 85 ? 30.693 -11.837 -7.364 1.00 82.44 85 LEU A O 1
ATOM 699 N N . GLU A 1 86 ? 31.552 -9.919 -6.556 1.00 84.19 86 GLU A N 1
ATOM 700 C CA . GLU A 1 86 ? 32.944 -10.292 -6.811 1.00 84.19 86 GLU A CA 1
ATOM 701 C C . GLU A 1 86 ? 33.349 -11.520 -5.976 1.00 84.19 86 GLU A C 1
ATOM 703 O O . GLU A 1 86 ? 32.857 -11.747 -4.867 1.00 84.19 86 GLU A O 1
ATOM 708 N N . GLU A 1 87 ? 34.279 -12.314 -6.502 1.00 82.25 87 GLU A N 1
ATOM 709 C CA . GLU A 1 87 ? 34.748 -13.538 -5.857 1.00 82.25 87 GLU A CA 1
ATOM 710 C C . GLU A 1 87 ? 35.336 -13.254 -4.460 1.00 82.25 87 GLU A C 1
ATOM 712 O O . GLU A 1 87 ? 36.143 -12.344 -4.271 1.00 82.25 87 GLU A O 1
ATOM 717 N N . GLY A 1 88 ? 34.896 -14.016 -3.453 1.00 77.06 88 GLY A N 1
ATOM 718 C CA . GLY A 1 88 ? 35.297 -13.826 -2.052 1.00 77.06 88 GLY A CA 1
ATOM 719 C C . GLY A 1 88 ? 34.507 -12.760 -1.280 1.00 77.06 88 GLY A C 1
ATOM 720 O O . GLY A 1 88 ? 34.701 -12.633 -0.071 1.00 77.06 88 GLY A O 1
ATOM 721 N N . LYS A 1 89 ? 33.584 -12.031 -1.923 1.00 74.50 89 LYS A N 1
ATOM 722 C CA . LYS A 1 89 ? 32.679 -11.085 -1.254 1.00 74.50 89 LYS A CA 1
ATOM 723 C C . LYS A 1 89 ? 31.329 -11.738 -0.944 1.00 74.50 89 LYS A C 1
ATOM 725 O O . LYS A 1 89 ? 30.504 -11.947 -1.826 1.00 74.50 89 LYS A O 1
ATOM 730 N N . THR A 1 90 ? 31.077 -12.033 0.330 1.00 69.25 90 THR A N 1
ATOM 731 C CA . THR A 1 90 ? 29.728 -12.360 0.828 1.00 69.25 90 THR A 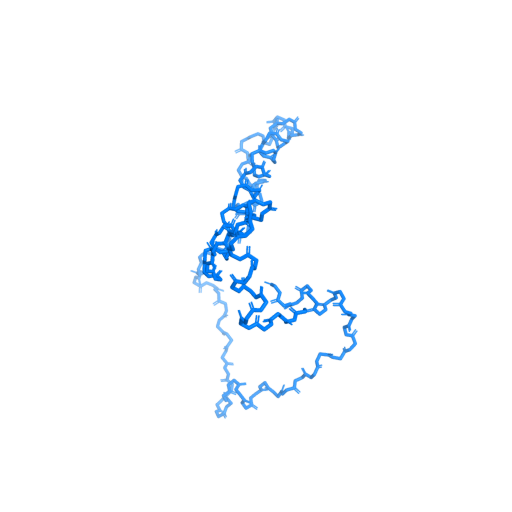CA 1
ATOM 732 C C . THR A 1 90 ? 28.954 -11.079 1.140 1.00 69.25 90 THR A C 1
ATOM 734 O O . THR A 1 90 ? 29.569 -10.046 1.399 1.00 69.25 90 THR A O 1
ATOM 737 N N . GLY A 1 91 ? 27.614 -11.122 1.140 1.00 67.75 91 GLY A N 1
ATOM 738 C CA . GLY A 1 91 ? 26.777 -9.950 1.449 1.00 67.75 91 GLY A CA 1
ATOM 739 C C . GLY A 1 91 ? 27.163 -9.269 2.769 1.00 67.75 91 GLY A C 1
ATOM 740 O O . GLY A 1 91 ? 27.265 -8.051 2.823 1.00 67.75 91 GLY A O 1
ATOM 741 N N . GLU A 1 92 ? 27.512 -10.058 3.784 1.00 69.44 92 GLU A N 1
ATOM 742 C CA . GLU A 1 92 ? 27.988 -9.580 5.091 1.00 69.44 92 GLU A CA 1
ATOM 743 C C . GLU A 1 92 ? 29.390 -8.946 5.048 1.00 69.44 92 GLU A C 1
ATOM 745 O O . GLU A 1 92 ? 29.695 -8.060 5.841 1.00 69.44 92 GLU A O 1
ATOM 750 N N . SER A 1 93 ? 30.253 -9.381 4.123 1.00 68.38 93 SER A N 1
ATOM 751 C CA . SER A 1 93 ? 31.617 -8.846 3.972 1.00 68.38 93 SER A CA 1
ATOM 752 C C . SER A 1 93 ? 31.679 -7.639 3.030 1.00 68.38 93 SER A C 1
ATOM 754 O O . SER A 1 93 ? 32.579 -6.811 3.148 1.00 68.38 93 SER A O 1
ATOM 756 N N . ALA A 1 94 ? 30.752 -7.551 2.070 1.00 63.12 94 ALA A N 1
ATOM 757 C CA . ALA A 1 94 ? 30.687 -6.492 1.064 1.00 63.12 94 ALA A CA 1
ATOM 758 C C . ALA A 1 94 ? 29.863 -5.287 1.528 1.00 63.12 94 ALA A C 1
ATOM 760 O O . ALA A 1 94 ? 30.213 -4.145 1.230 1.00 63.12 94 ALA A O 1
ATOM 761 N N . VAL A 1 95 ? 28.769 -5.541 2.248 1.00 65.19 95 VAL A N 1
ATOM 762 C CA . VAL A 1 95 ? 27.890 -4.509 2.793 1.00 65.19 95 VAL A CA 1
ATOM 763 C C . VAL A 1 95 ? 28.379 -4.196 4.202 1.00 65.19 95 VAL A C 1
ATOM 765 O O . VAL A 1 95 ? 27.894 -4.738 5.191 1.00 65.19 95 VAL A O 1
ATOM 768 N N . SER A 1 96 ? 29.396 -3.338 4.307 1.00 59.50 96 SER A N 1
ATOM 769 C CA . SER A 1 96 ? 29.785 -2.788 5.608 1.00 59.50 96 SER A CA 1
ATOM 770 C C . SER A 1 96 ? 28.595 -2.054 6.229 1.00 59.50 96 SER A C 1
ATOM 772 O O . SER A 1 96 ? 27.849 -1.400 5.499 1.00 59.50 96 SER A O 1
ATOM 774 N N . TYR A 1 97 ? 28.451 -2.105 7.557 1.00 63.06 97 TYR A N 1
ATOM 775 C CA . TYR A 1 97 ? 27.453 -1.325 8.294 1.00 63.06 97 TYR A CA 1
ATOM 776 C C . TYR A 1 97 ? 27.556 0.155 7.900 1.00 63.06 97 TYR A C 1
ATOM 778 O O . TYR A 1 97 ? 28.478 0.852 8.324 1.00 63.06 97 TYR A O 1
ATOM 786 N N . SER A 1 98 ? 26.636 0.611 7.048 1.00 63.94 98 SER A N 1
ATOM 787 C CA . SER A 1 98 ? 26.476 2.016 6.695 1.00 63.94 98 SER A CA 1
ATOM 788 C C . SER A 1 98 ? 25.439 2.582 7.653 1.00 63.94 98 SER A C 1
ATOM 790 O O . SER A 1 98 ? 24.263 2.227 7.549 1.00 63.94 98 SER A O 1
ATOM 792 N N . PRO A 1 99 ? 25.837 3.398 8.633 1.00 66.69 99 PRO A N 1
ATOM 793 C CA . PRO A 1 99 ? 24.888 3.932 9.589 1.00 66.69 99 PRO A CA 1
ATOM 794 C C . PRO A 1 99 ? 23.934 4.860 8.841 1.00 66.69 99 PRO A C 1
ATOM 796 O O . PRO A 1 99 ? 24.365 5.644 7.990 1.00 66.69 99 PRO A O 1
ATOM 799 N N . LEU A 1 100 ? 22.644 4.763 9.155 1.00 65.88 100 LEU A N 1
ATOM 800 C CA . LEU A 1 100 ? 21.607 5.657 8.644 1.00 65.88 100 LEU A CA 1
ATOM 801 C C . LEU A 1 100 ? 21.862 7.065 9.196 1.00 65.88 100 LEU A C 1
ATOM 803 O O . LEU A 1 100 ? 21.331 7.474 10.226 1.00 65.88 100 LEU A O 1
ATOM 807 N N . TYR A 1 101 ? 22.783 7.791 8.572 1.00 67.94 101 TYR A N 1
ATOM 808 C CA . TYR A 1 101 ? 23.168 9.112 9.027 1.00 67.94 101 TYR A CA 1
ATOM 809 C C . TYR A 1 101 ? 22.214 10.154 8.450 1.00 67.94 101 TYR A C 1
ATOM 811 O O . TYR A 1 101 ? 22.103 10.294 7.236 1.00 67.94 101 TYR A O 1
ATOM 819 N N . LYS A 1 102 ? 21.639 10.960 9.352 1.00 68.25 102 LYS A N 1
ATOM 820 C CA . LYS A 1 102 ? 20.834 12.164 9.070 1.00 68.25 102 LYS A CA 1
ATOM 821 C C . LYS A 1 102 ? 19.404 11.924 8.583 1.00 68.25 102 LYS A C 1
ATOM 823 O O . LYS A 1 102 ? 18.850 12.820 7.956 1.00 68.25 102 LYS A O 1
ATOM 828 N N . GLN A 1 103 ? 18.804 10.782 8.901 1.00 79.81 103 GLN A N 1
ATOM 829 C CA . GLN A 1 103 ? 17.357 10.662 8.776 1.00 79.81 103 GLN A CA 1
ATOM 830 C C . GLN A 1 103 ? 16.672 11.331 9.969 1.00 79.81 103 GLN A C 1
ATOM 832 O O . GLN A 1 103 ? 17.112 11.210 11.116 1.00 79.81 103 GLN A O 1
ATOM 837 N N . THR A 1 104 ? 15.620 12.081 9.688 1.00 83.50 104 THR A N 1
ATOM 838 C CA . THR A 1 104 ? 14.676 12.564 10.694 1.00 83.50 104 THR A CA 1
ATOM 839 C C . THR A 1 104 ? 13.903 11.385 11.294 1.00 83.50 104 THR A C 1
ATOM 841 O O . THR A 1 104 ? 13.898 10.285 10.743 1.00 83.50 104 THR A O 1
ATOM 844 N N . ASN A 1 105 ? 13.236 11.595 12.432 1.00 79.81 105 ASN A N 1
ATOM 845 C CA . ASN A 1 105 ? 12.413 10.539 13.037 1.00 79.81 105 ASN A CA 1
ATOM 846 C C . ASN A 1 105 ? 11.311 10.047 12.086 1.00 79.81 105 ASN A C 1
ATOM 848 O O . ASN A 1 105 ? 11.048 8.853 12.042 1.00 79.81 105 ASN A O 1
ATOM 852 N N . GLU A 1 106 ? 10.720 10.947 11.298 1.00 85.19 106 GLU A N 1
ATOM 853 C CA . GLU A 1 106 ? 9.691 10.611 10.308 1.00 85.19 106 GLU A CA 1
ATOM 854 C C . GLU A 1 106 ? 10.245 9.709 9.195 1.00 85.19 106 GLU A C 1
ATOM 856 O O . GLU A 1 106 ? 9.649 8.691 8.860 1.00 85.19 106 GLU A O 1
ATOM 861 N N . GLU A 1 107 ? 11.436 10.018 8.677 1.00 82.19 107 GLU A N 1
ATOM 862 C CA . GLU A 1 107 ? 12.099 9.191 7.658 1.00 82.19 107 GLU A CA 1
ATOM 863 C C . GLU A 1 107 ? 12.511 7.814 8.200 1.00 82.19 107 GLU A C 1
ATOM 865 O O . GLU A 1 107 ? 12.476 6.828 7.466 1.00 82.19 107 GLU A O 1
ATOM 870 N N . LEU A 1 108 ? 12.895 7.737 9.479 1.00 81.19 108 LEU A N 1
ATOM 871 C CA . LEU A 1 108 ? 13.215 6.470 10.142 1.00 81.19 108 LEU A CA 1
ATOM 872 C C . LEU A 1 108 ? 11.972 5.607 10.370 1.00 81.19 108 LEU A C 1
ATOM 874 O O . LEU A 1 108 ? 12.057 4.386 10.256 1.00 81.19 108 LEU A O 1
ATOM 878 N N . GLU A 1 109 ? 10.834 6.219 10.696 1.00 82.19 109 GLU A N 1
ATOM 879 C CA . GLU A 1 109 ? 9.560 5.509 10.818 1.00 82.19 109 GLU A CA 1
ATOM 880 C C . GLU A 1 109 ? 9.082 5.001 9.456 1.00 82.19 109 GLU A C 1
ATOM 882 O O . GLU A 1 109 ? 8.743 3.826 9.346 1.00 82.19 109 GLU A O 1
ATOM 887 N N . ALA A 1 110 ? 9.160 5.828 8.411 1.00 81.44 110 ALA A N 1
ATOM 888 C CA . ALA A 1 110 ? 8.775 5.443 7.056 1.00 81.44 110 ALA A CA 1
ATOM 889 C C . ALA A 1 110 ? 9.664 4.341 6.453 1.00 81.44 110 ALA A C 1
ATOM 891 O O . ALA A 1 110 ? 9.181 3.530 5.677 1.00 81.44 110 ALA A O 1
ATOM 892 N N . ALA A 1 111 ? 10.958 4.294 6.793 1.00 76.50 111 ALA A N 1
ATOM 893 C CA . ALA A 1 111 ? 11.878 3.269 6.288 1.00 76.50 111 ALA A CA 1
ATOM 894 C C . ALA A 1 111 ? 11.765 1.912 7.008 1.00 76.50 111 ALA A C 1
ATOM 896 O O . ALA A 1 111 ? 12.409 0.946 6.593 1.00 76.50 111 ALA A O 1
ATOM 897 N N . ARG A 1 112 ? 11.030 1.850 8.126 1.00 73.56 112 ARG A N 1
ATOM 898 C CA . ARG A 1 112 ? 10.827 0.621 8.905 1.00 73.56 112 ARG A CA 1
ATOM 899 C C . ARG A 1 112 ? 9.705 -0.250 8.333 1.00 73.56 112 ARG A C 1
ATOM 901 O O . ARG A 1 112 ? 9.768 -1.467 8.507 1.00 73.56 112 ARG A O 1
ATOM 908 N N . ASP A 1 113 ? 8.691 0.384 7.756 1.00 48.03 113 ASP A N 1
ATOM 909 C CA . ASP A 1 113 ? 7.478 -0.251 7.233 1.00 48.03 113 ASP A CA 1
ATOM 910 C C . ASP A 1 113 ? 7.655 -0.637 5.751 1.00 48.03 113 ASP A C 1
ATOM 912 O O . ASP A 1 113 ? 7.114 -1.700 5.367 1.00 48.03 113 ASP A O 1
#

Secondary structure (DSSP, 8-state):
----HHHHHHHTT-TT-------HHHHHHHHHHHHHHHHHHHHHHHHHHHHHHS-GGGGGGGGGG-HHHHSSPPPPPTT----PPPTT--HHHHS-----TT--HHHHHHTT-

Radius of gyration: 25.85 Å; chains: 1; bounding box: 56×26×70 Å

Sequence (113 aa):
AAIGAAPFQRHLKKKDTEIFITSLSEIDRIIEEKRAEERHGEDCQEQELVQQLLPQQYQEYADVFSKAASDELPPRRANDYRIELEEGKTGESAVSYSPLYKQTNEELEAARD